Protein AF-A0A9E1FCT4-F1 (afdb_monomer_lite)

Radius of gyration: 14.44 Å; chains: 1; bounding box: 30×39×34 Å

Secondary structure (DSSP, 8-state):
-----S-----GGGS-HHHHHHHHHHHHHHHHHHHHHTTSS-HHHHHHHHHHHHHHTT----

Foldseek 3Di:
DDDPPDDPPVPCVPDDPVRVLVVVLVVVLVVLVVCVVVVVDDPVRSVVVNVVSCVVSVVPDD

Structure (mmCIF, N/CA/C/O backbone):
data_AF-A0A9E1FCT4-F1
#
_entry.id   AF-A0A9E1FCT4-F1
#
loop_
_atom_site.group_PDB
_atom_site.id
_atom_site.type_symbol
_atom_site.label_atom_id
_atom_site.label_alt_id
_atom_site.label_comp_id
_atom_site.label_asym_id
_atom_site.label_entity_id
_atom_site.label_seq_id
_atom_site.pdbx_PDB_ins_code
_atom_site.Cartn_x
_atom_site.Cartn_y
_atom_site.Cartn_z
_atom_site.occupancy
_atom_site.B_iso_or_equiv
_atom_site.aut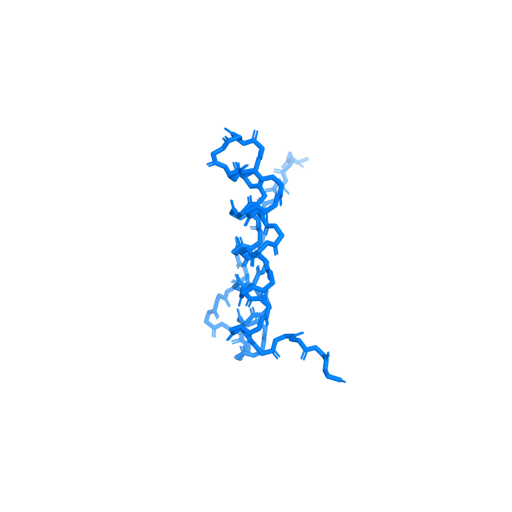h_seq_id
_atom_site.auth_comp_id
_atom_site.auth_asym_id
_atom_site.auth_atom_id
_atom_site.pdbx_PDB_model_num
ATOM 1 N N . MET A 1 1 ? -8.381 29.920 -11.111 1.00 38.22 1 MET A N 1
ATOM 2 C CA . MET A 1 1 ? -8.860 28.729 -11.839 1.00 38.22 1 MET A CA 1
ATOM 3 C C . MET A 1 1 ? -8.654 27.548 -10.918 1.00 38.22 1 MET A C 1
ATOM 5 O O . MET A 1 1 ? -7.546 27.344 -10.443 1.00 38.22 1 MET A O 1
ATOM 9 N N . THR A 1 2 ? -9.768 26.945 -10.536 1.00 41.69 2 THR A N 1
ATOM 10 C CA . THR A 1 2 ? -9.962 26.050 -9.397 1.00 41.69 2 THR A CA 1
ATOM 11 C C . THR A 1 2 ? -9.203 24.731 -9.557 1.00 41.69 2 THR A C 1
ATOM 13 O O . THR A 1 2 ? -9.159 24.172 -10.647 1.00 41.69 2 THR A O 1
ATOM 16 N N . GLU A 1 3 ? -8.581 24.307 -8.456 1.00 50.88 3 GLU A N 1
ATOM 17 C CA . GLU A 1 3 ? -8.154 22.955 -8.067 1.00 50.88 3 GLU A CA 1
ATOM 18 C C . GLU A 1 3 ? -8.049 21.884 -9.166 1.00 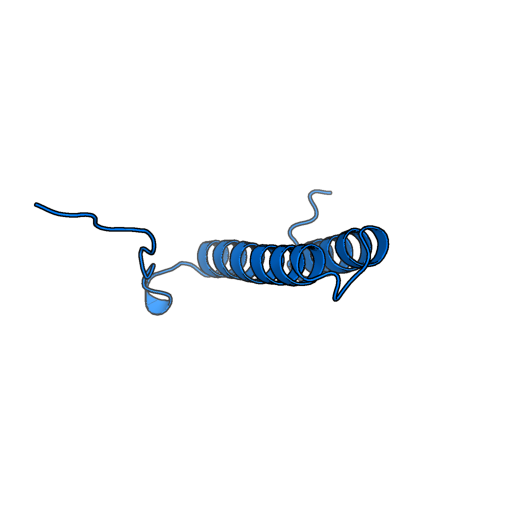50.88 3 GLU A C 1
ATOM 20 O O . GLU A 1 3 ? -9.021 21.223 -9.513 1.00 50.88 3 GLU A O 1
ATOM 25 N N . HIS A 1 4 ? -6.821 21.585 -9.598 1.00 48.81 4 HIS A N 1
ATOM 26 C CA . HIS A 1 4 ? -6.496 20.251 -10.110 1.00 48.81 4 HIS A CA 1
ATOM 27 C C . HIS A 1 4 ? -6.004 19.408 -8.928 1.00 48.81 4 HIS A C 1
ATOM 29 O O . HIS A 1 4 ? -4.806 19.231 -8.703 1.00 48.81 4 HIS A O 1
ATOM 35 N N . MET A 1 5 ? -6.958 18.947 -8.117 1.00 44.75 5 MET A N 1
ATOM 36 C CA . MET A 1 5 ? -6.724 17.899 -7.130 1.00 44.75 5 MET A CA 1
ATOM 37 C C . MET A 1 5 ? -6.256 16.618 -7.837 1.00 44.75 5 MET A C 1
ATOM 39 O O . MET A 1 5 ? -6.933 16.095 -8.712 1.00 44.75 5 MET A O 1
ATOM 43 N N . CYS A 1 6 ? -5.079 16.144 -7.420 1.00 48.72 6 CYS A N 1
ATOM 44 C CA . CYS A 1 6 ? -4.629 14.752 -7.369 1.00 48.72 6 CYS A CA 1
ATOM 45 C C . CYS A 1 6 ? -5.292 13.756 -8.332 1.00 48.72 6 CYS A C 1
ATOM 47 O O . CYS A 1 6 ? -6.257 13.108 -7.957 1.00 48.72 6 CYS A O 1
ATOM 49 N N . THR A 1 7 ? -4.664 13.523 -9.481 1.00 48.16 7 THR A N 1
ATOM 50 C CA . THR A 1 7 ? -4.111 12.214 -9.879 1.00 48.16 7 THR A CA 1
ATOM 51 C C . THR A 1 7 ? -3.594 12.383 -11.293 1.00 48.16 7 THR A C 1
ATOM 53 O O . THR A 1 7 ? -4.373 12.393 -12.239 1.00 48.16 7 THR A O 1
ATOM 56 N N . GLN A 1 8 ? -2.277 12.520 -11.457 1.00 50.94 8 GLN A N 1
ATOM 57 C CA . GLN A 1 8 ? -1.692 12.219 -12.755 1.00 50.94 8 GLN A CA 1
ATOM 58 C C . GLN A 1 8 ? -2.023 10.750 -13.022 1.00 50.94 8 GLN A C 1
ATOM 60 O O . GLN A 1 8 ? -1.490 9.855 -12.360 1.00 50.94 8 GLN A O 1
ATOM 65 N N . GLU A 1 9 ? -2.955 10.502 -13.937 1.00 56.59 9 GLU A N 1
ATOM 66 C CA . GLU A 1 9 ? -3.064 9.232 -14.637 1.00 56.59 9 GLU A CA 1
ATOM 67 C C . GLU A 1 9 ? -1.762 9.077 -15.415 1.00 56.59 9 GLU A C 1
ATOM 69 O O . GLU A 1 9 ? -1.667 9.404 -16.591 1.00 56.59 9 GLU A O 1
ATOM 74 N N . ILE A 1 10 ? -0.699 8.693 -14.707 1.00 63.19 10 ILE A N 1
ATOM 75 C CA . ILE A 1 10 ? 0.571 8.355 -15.320 1.00 63.19 10 ILE A CA 1
ATOM 76 C C . ILE A 1 10 ? 0.216 7.269 -16.324 1.00 63.19 10 ILE A C 1
ATOM 78 O O . ILE A 1 10 ? -0.275 6.210 -15.918 1.00 63.19 10 ILE A O 1
ATOM 82 N N . GLU A 1 11 ? 0.369 7.589 -17.609 1.00 71.38 11 GLU A N 1
ATOM 83 C CA . GLU A 1 11 ? -0.027 6.731 -18.715 1.00 71.38 11 GLU A CA 1
ATOM 84 C C . GLU A 1 11 ? 0.677 5.399 -18.533 1.00 71.38 11 GLU A C 1
ATOM 86 O O . GLU A 1 11 ? 1.870 5.267 -18.804 1.00 71.38 11 GLU A O 1
ATOM 91 N N . TRP A 1 12 ? -0.064 4.427 -17.998 1.00 73.12 12 TRP A N 1
ATOM 92 C CA . TRP A 1 12 ? 0.487 3.140 -17.611 1.00 73.12 12 TRP A CA 1
ATOM 93 C C . TRP A 1 12 ? 1.227 2.528 -18.791 1.00 73.12 12 TRP A C 1
ATOM 95 O O . TRP A 1 12 ? 2.315 2.008 -18.616 1.00 73.12 12 TRP A O 1
ATOM 105 N N . ASP A 1 13 ? 0.700 2.688 -20.001 1.00 73.88 13 ASP A N 1
ATOM 106 C CA . ASP A 1 13 ? 1.312 2.209 -21.234 1.00 73.88 13 ASP A CA 1
ATOM 107 C C . ASP A 1 13 ? 2.685 2.823 -21.547 1.00 73.88 13 ASP A C 1
ATOM 109 O O . ASP A 1 13 ? 3.555 2.116 -22.052 1.00 73.88 13 ASP A O 1
ATOM 113 N N . LYS A 1 14 ? 2.924 4.085 -21.170 1.00 80.31 14 LYS A N 1
ATOM 114 C CA . LYS A 1 14 ? 4.187 4.803 -21.417 1.00 80.31 14 LYS A CA 1
ATOM 115 C C . LYS A 1 14 ? 5.273 4.520 -20.384 1.00 80.31 14 LYS A C 1
ATOM 117 O O . LYS A 1 14 ? 6.427 4.865 -20.616 1.00 80.31 14 LYS A O 1
ATOM 122 N N . LEU A 1 15 ? 4.920 3.911 -19.254 1.00 80.44 15 LEU A N 1
ATOM 123 C CA . LEU A 1 15 ? 5.877 3.604 -18.200 1.00 80.44 15 LEU A CA 1
ATOM 124 C C . LEU A 1 15 ? 6.765 2.417 -18.567 1.00 80.44 15 LEU A C 1
ATOM 126 O O . LEU A 1 15 ? 6.290 1.372 -19.038 1.00 80.44 15 LEU A O 1
ATOM 130 N N . SER A 1 16 ? 8.045 2.545 -18.230 1.00 83.81 16 SE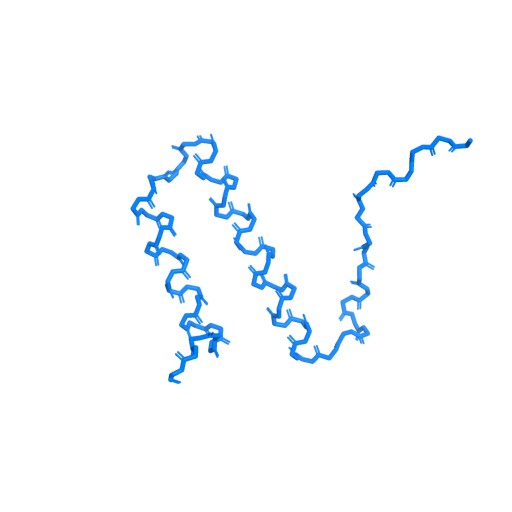R A N 1
ATOM 131 C CA . SER A 1 16 ? 8.987 1.431 -18.281 1.00 83.81 16 SER A CA 1
ATOM 132 C C . SER A 1 16 ? 8.565 0.319 -17.309 1.00 83.81 16 SER A C 1
ATOM 134 O O . SER A 1 16 ? 7.868 0.582 -16.324 1.00 83.81 16 SER A O 1
ATOM 136 N N . PRO A 1 17 ? 8.987 -0.939 -17.525 1.00 82.69 17 PRO A N 1
ATOM 137 C CA . PRO A 1 17 ? 8.665 -2.049 -16.624 1.00 82.69 17 PRO A CA 1
ATOM 138 C C . PRO A 1 17 ? 9.016 -1.773 -15.152 1.00 82.69 17 PRO A C 1
ATOM 140 O O . PRO A 1 17 ? 8.275 -2.169 -14.251 1.00 82.69 17 PRO A O 1
ATOM 143 N N . GLU A 1 18 ? 10.112 -1.055 -14.904 1.00 83.19 18 GLU A N 1
ATOM 144 C CA . GLU A 1 18 ? 10.549 -0.644 -13.565 1.00 83.19 18 GLU A CA 1
ATOM 145 C C . GLU A 1 18 ? 9.619 0.411 -12.951 1.00 83.19 18 GLU A C 1
ATOM 147 O O . GLU A 1 18 ? 9.181 0.274 -11.809 1.00 83.19 18 GLU A O 1
ATOM 152 N N . GLU A 1 19 ? 9.227 1.420 -13.728 1.00 83.94 19 GLU A N 1
ATOM 153 C CA . GLU A 1 19 ? 8.286 2.455 -13.291 1.00 83.94 19 GLU A CA 1
ATOM 154 C C . GLU A 1 19 ? 6.889 1.878 -13.037 1.00 83.94 19 GLU A C 1
ATOM 156 O O . GLU A 1 19 ? 6.252 2.218 -12.038 1.00 83.94 19 GLU A O 1
ATOM 161 N N . LYS A 1 20 ? 6.435 0.941 -13.883 1.00 86.31 20 LYS A N 1
ATOM 162 C CA . LYS A 1 20 ? 5.202 0.163 -13.670 1.00 86.31 20 LYS A CA 1
ATOM 163 C C . LYS A 1 20 ? 5.260 -0.601 -12.357 1.00 86.31 20 LYS A C 1
ATOM 165 O O . LYS A 1 20 ? 4.290 -0.582 -11.601 1.00 86.31 20 LYS A O 1
ATOM 170 N N . LYS A 1 21 ? 6.390 -1.247 -12.057 1.00 85.81 21 LYS A N 1
ATOM 171 C CA . LYS A 1 21 ? 6.606 -1.940 -10.781 1.00 85.81 21 LYS A CA 1
ATOM 172 C C . LYS A 1 21 ? 6.501 -0.983 -9.595 1.00 85.81 21 LYS A C 1
ATOM 174 O O . LYS A 1 21 ? 5.773 -1.283 -8.651 1.00 85.81 21 LYS A O 1
ATOM 179 N N . THR A 1 22 ? 7.161 0.171 -9.651 1.00 85.06 22 THR A N 1
ATOM 180 C CA . THR A 1 22 ? 7.104 1.189 -8.587 1.00 85.06 22 THR A CA 1
ATOM 181 C C . THR A 1 22 ? 5.687 1.724 -8.395 1.00 85.06 22 THR A C 1
ATOM 183 O O . THR A 1 22 ? 5.181 1.772 -7.276 1.00 85.06 22 THR A O 1
ATOM 186 N N . GLN A 1 23 ? 4.996 2.051 -9.483 1.00 86.69 23 GLN A N 1
ATOM 187 C CA . GLN A 1 23 ? 3.610 2.516 -9.458 1.00 86.69 23 GLN A CA 1
ATOM 188 C C . GLN A 1 23 ? 2.643 1.462 -8.917 1.00 86.69 23 GLN A C 1
ATOM 190 O O . GLN A 1 23 ? 1.753 1.777 -8.124 1.00 86.69 23 GLN A O 1
ATOM 195 N N . LEU A 1 24 ? 2.824 0.197 -9.304 1.00 87.31 24 LEU A N 1
ATOM 196 C CA . LEU A 1 24 ? 2.042 -0.914 -8.771 1.00 87.31 24 LEU A CA 1
ATOM 197 C C . LEU A 1 24 ? 2.277 -1.083 -7.273 1.00 87.31 24 LEU A C 1
ATOM 199 O O . LEU A 1 24 ? 1.318 -1.242 -6.522 1.00 87.31 24 LEU A O 1
ATOM 203 N N . TYR A 1 25 ? 3.536 -1.004 -6.839 1.00 87.75 25 TYR A N 1
ATOM 204 C CA . TYR A 1 25 ? 3.907 -1.082 -5.432 1.00 87.75 25 TYR A CA 1
ATOM 205 C C . TYR A 1 25 ? 3.256 0.042 -4.618 1.00 87.75 25 TYR A C 1
ATOM 207 O O . TYR A 1 25 ? 2.625 -0.228 -3.599 1.00 87.75 25 TYR A O 1
ATOM 215 N N . LEU A 1 26 ? 3.316 1.285 -5.100 1.00 87.38 26 LEU A N 1
ATOM 216 C CA . LEU A 1 26 ? 2.672 2.428 -4.448 1.00 87.38 26 LEU A CA 1
ATOM 217 C C . LEU A 1 26 ? 1.147 2.271 -4.371 1.00 87.38 26 LEU A C 1
ATOM 219 O O . LEU A 1 26 ? 0.559 2.536 -3.323 1.00 87.38 26 LEU A O 1
ATOM 223 N N . ARG A 1 27 ? 0.498 1.792 -5.441 1.00 89.19 27 ARG A N 1
ATOM 224 C CA . ARG A 1 27 ? -0.951 1.516 -5.447 1.00 89.19 27 ARG A CA 1
ATOM 225 C C . ARG A 1 27 ? -1.336 0.431 -4.441 1.00 89.19 27 ARG A C 1
ATOM 227 O O . ARG A 1 27 ? -2.298 0.608 -3.697 1.00 89.19 27 ARG A O 1
ATOM 234 N N . GLN A 1 28 ? -0.581 -0.663 -4.395 1.00 90.06 28 GLN A N 1
ATOM 235 C CA . GLN A 1 28 ? -0.792 -1.768 -3.454 1.00 90.06 28 GLN A CA 1
ATOM 236 C C . GLN A 1 28 ? -0.559 -1.316 -2.005 1.00 90.06 28 GLN A C 1
ATOM 238 O O . GLN A 1 28 ? -1.388 -1.583 -1.138 1.00 90.06 28 GLN A O 1
ATOM 243 N N . LYS A 1 29 ? 0.510 -0.551 -1.746 1.00 89.31 29 LYS A N 1
ATOM 244 C CA . LYS A 1 29 ? 0.781 0.042 -0.431 1.00 89.31 29 LYS A CA 1
ATOM 245 C C . LYS A 1 29 ? -0.371 0.942 0.018 1.00 89.31 29 LYS A C 1
ATOM 247 O O . LYS A 1 29 ? -0.884 0.752 1.115 1.00 89.31 29 LYS A O 1
ATOM 252 N N . LYS A 1 30 ? -0.843 1.841 -0.850 1.00 90.56 30 LYS A N 1
ATOM 253 C CA . LYS A 1 30 ? -1.972 2.734 -0.547 1.00 90.56 30 LYS A CA 1
ATOM 254 C C . LYS A 1 30 ? -3.265 1.965 -0.253 1.00 90.56 30 LYS A C 1
ATOM 256 O O . LYS A 1 30 ? -4.058 2.374 0.596 1.00 90.56 30 LYS A O 1
ATOM 261 N N . MET A 1 31 ? -3.483 0.835 -0.926 1.00 90.94 31 MET A N 1
ATOM 262 C CA . MET A 1 31 ? -4.607 -0.061 -0.646 1.00 90.94 31 MET A CA 1
ATOM 263 C C . MET A 1 31 ? -4.493 -0.693 0.748 1.00 90.94 31 MET A C 1
ATOM 265 O O . MET A 1 31 ? -5.459 -0.660 1.508 1.00 90.94 31 MET A O 1
ATOM 269 N N . LEU A 1 32 ? -3.308 -1.194 1.113 1.00 90.81 32 LEU A N 1
ATOM 270 C CA . LEU A 1 32 ? -3.031 -1.715 2.455 1.00 90.81 32 LEU A CA 1
ATOM 271 C C . LEU A 1 32 ? -3.202 -0.629 3.531 1.00 90.81 32 LEU A C 1
ATOM 273 O O . LEU A 1 32 ? -3.808 -0.891 4.567 1.00 90.81 32 LEU A O 1
ATOM 277 N N . GLU A 1 33 ? -2.743 0.599 3.274 1.00 91.00 33 GLU A N 1
ATOM 278 C CA . GLU A 1 33 ? -2.948 1.752 4.165 1.00 91.00 33 GLU A CA 1
ATOM 279 C C . GLU A 1 33 ? -4.440 2.066 4.337 1.00 91.00 33 GLU A C 1
ATOM 281 O O . GLU A 1 33 ? -4.898 2.287 5.454 1.00 91.00 33 GLU A O 1
ATOM 286 N N . THR A 1 34 ? -5.227 1.990 3.260 1.00 93.50 34 THR A N 1
ATOM 287 C CA . THR A 1 34 ? -6.687 2.175 3.320 1.00 93.50 34 THR A CA 1
ATOM 288 C C . THR A 1 34 ? -7.359 1.077 4.147 1.00 93.50 34 THR A C 1
ATOM 290 O O . THR A 1 34 ? -8.282 1.352 4.913 1.00 93.50 34 THR A O 1
ATOM 293 N N . PHE A 1 35 ? -6.916 -0.177 4.024 1.00 92.56 35 PHE A N 1
ATOM 294 C CA . PHE A 1 35 ? -7.428 -1.266 4.858 1.00 92.56 35 PHE A CA 1
ATOM 295 C C . PHE A 1 35 ? -7.058 -1.088 6.330 1.00 92.56 35 PHE A C 1
ATOM 297 O O . PHE A 1 35 ? -7.879 -1.393 7.195 1.00 92.56 35 PHE A O 1
ATOM 304 N N . LEU A 1 36 ? -5.868 -0.563 6.620 1.00 91.56 36 LEU A N 1
ATOM 305 C CA . LEU A 1 36 ? -5.455 -0.234 7.981 1.00 91.56 36 LEU A CA 1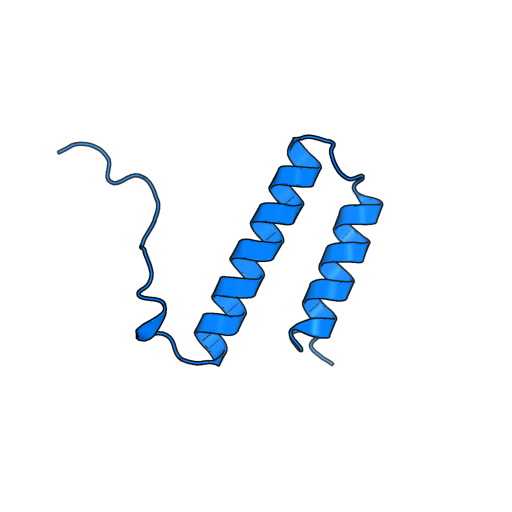
ATOM 306 C C . LEU A 1 36 ? -6.300 0.912 8.557 1.00 91.56 36 LEU A C 1
ATOM 308 O O . LEU A 1 36 ? -6.802 0.800 9.675 1.00 91.56 36 LEU A O 1
ATOM 312 N N . GLU A 1 37 ? -6.523 1.977 7.782 1.00 93.88 37 GLU A N 1
ATOM 313 C CA . GLU A 1 37 ? -7.357 3.123 8.170 1.00 93.88 37 GLU A CA 1
ATOM 314 C C . GLU A 1 37 ? -8.802 2.698 8.453 1.00 93.88 37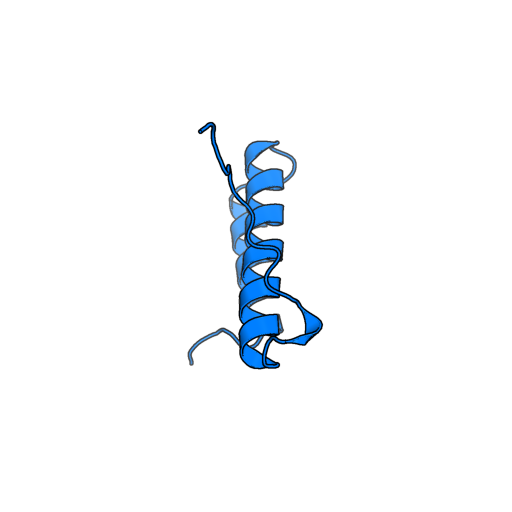 GLU A C 1
ATOM 316 O O . GLU A 1 37 ? -9.387 3.062 9.475 1.00 93.88 37 GLU A O 1
ATOM 321 N N . LYS A 1 38 ? -9.356 1.833 7.598 1.00 94.44 38 LYS A N 1
ATOM 322 C CA . LYS A 1 38 ? -10.688 1.242 7.781 1.00 94.44 38 LYS A CA 1
ATOM 323 C C . LYS A 1 38 ? -10.742 0.170 8.873 1.00 94.44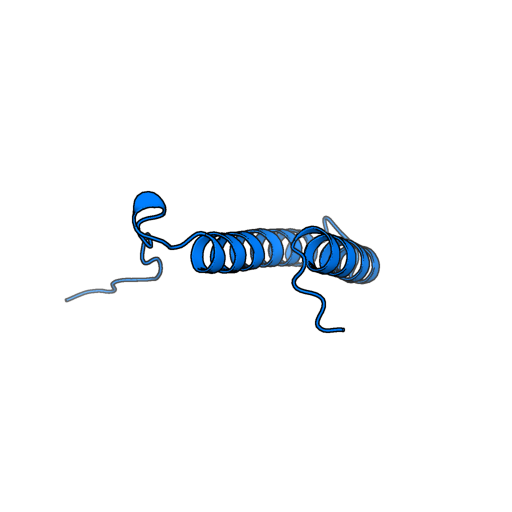 38 LYS A C 1
ATOM 325 O O . LYS A 1 38 ? -11.807 -0.408 9.083 1.00 94.44 38 LYS A O 1
ATOM 330 N N . LYS A 1 39 ? -9.625 -0.118 9.554 1.00 91.44 39 LYS A N 1
ATOM 331 C CA . LYS A 1 39 ? -9.476 -1.203 10.541 1.00 91.44 39 LYS A CA 1
ATOM 332 C C . LYS A 1 39 ? -9.876 -2.585 9.999 1.00 91.44 39 LYS A C 1
ATOM 334 O O . LYS A 1 39 ? -10.245 -3.468 10.767 1.00 91.44 39 LYS A O 1
ATOM 339 N N . ALA A 1 40 ? -9.799 -2.774 8.682 1.00 93.81 40 ALA A N 1
ATOM 340 C CA . ALA A 1 40 ? -10.023 -4.057 8.021 1.00 93.81 40 ALA A CA 1
ATOM 341 C C . ALA A 1 40 ? -8.839 -5.017 8.227 1.00 93.81 40 ALA A C 1
ATOM 343 O O . ALA A 1 40 ? -9.019 -6.231 8.203 1.00 93.81 40 ALA A O 1
ATOM 344 N N . ILE A 1 41 ? -7.638 -4.470 8.455 1.00 92.12 41 ILE A N 1
ATOM 345 C CA . ILE A 1 41 ? -6.437 -5.214 8.846 1.00 92.12 41 ILE A CA 1
ATOM 346 C C . ILE A 1 41 ? -5.784 -4.564 10.072 1.00 92.12 41 ILE A C 1
ATOM 348 O O . ILE A 1 41 ? -5.853 -3.349 10.258 1.00 92.12 41 ILE A O 1
ATOM 352 N N . SER A 1 42 ? -5.124 -5.371 10.901 1.00 92.19 42 SER A N 1
ATOM 353 C CA . SER A 1 42 ? -4.298 -4.891 12.017 1.00 92.19 42 SER A CA 1
ATOM 354 C C . SER A 1 42 ? -2.947 -4.365 11.523 1.00 92.19 42 SER A C 1
ATOM 356 O O . SER A 1 42 ? -2.474 -4.774 10.464 1.00 92.19 42 SER A O 1
ATOM 358 N N . LYS A 1 43 ? -2.268 -3.529 12.321 1.00 89.38 43 LYS A N 1
ATOM 359 C CA . LYS A 1 43 ? -0.919 -3.023 11.996 1.00 89.38 43 LYS A CA 1
ATOM 360 C C . LYS A 1 43 ? 0.080 -4.152 11.697 1.00 89.38 43 LYS A C 1
ATOM 362 O O . LYS A 1 43 ? 0.807 -4.074 10.719 1.00 89.38 43 LYS A O 1
ATOM 367 N N . GLU A 1 44 ? 0.025 -5.243 12.457 1.00 92.56 44 GLU A N 1
ATOM 368 C CA . GLU A 1 44 ? 0.858 -6.429 12.223 1.00 92.56 44 GLU A CA 1
ATOM 369 C C . GLU A 1 44 ? 0.560 -7.107 10.870 1.00 92.56 44 GLU A C 1
ATOM 371 O O . GLU A 1 44 ? 1.469 -7.517 10.152 1.00 92.56 44 GLU A O 1
ATOM 376 N N . GLN A 1 45 ? -0.716 -7.169 10.472 1.00 91.44 45 GLN A N 1
ATOM 377 C CA . GLN A 1 45 ? -1.126 -7.703 9.167 1.00 91.44 45 GLN A CA 1
ATOM 378 C C . GLN A 1 45 ? -0.715 -6.776 8.019 1.00 91.44 45 GLN A C 1
ATOM 380 O O . GLN A 1 45 ? -0.333 -7.257 6.952 1.00 91.44 45 GLN A O 1
ATOM 385 N N . PHE A 1 46 ? -0.754 -5.461 8.244 1.00 91.88 46 PHE A N 1
ATOM 386 C CA . PHE A 1 46 ? -0.219 -4.468 7.319 1.00 91.88 46 PHE A CA 1
ATOM 387 C C . PHE A 1 46 ? 1.286 -4.666 7.112 1.00 91.88 46 PHE A C 1
ATOM 389 O O . PHE A 1 46 ? 1.717 -4.788 5.970 1.00 91.88 46 PHE A O 1
ATOM 396 N N . GLU A 1 47 ? 2.074 -4.762 8.185 1.00 90.06 47 GLU A N 1
ATOM 397 C CA . GLU A 1 47 ? 3.529 -4.951 8.105 1.00 90.06 47 GLU A CA 1
ATOM 398 C C . GLU A 1 47 ? 3.896 -6.279 7.437 1.00 90.06 47 GLU A C 1
ATOM 400 O O . GLU A 1 47 ? 4.753 -6.303 6.553 1.00 90.06 47 GLU A O 1
ATOM 405 N N . LYS A 1 48 ? 3.191 -7.365 7.779 1.00 91.44 48 LYS A N 1
ATOM 406 C CA . LYS A 1 48 ? 3.372 -8.669 7.131 1.00 91.44 48 LYS A CA 1
ATOM 407 C C . LYS A 1 48 ? 3.065 -8.604 5.634 1.00 91.44 48 LYS A C 1
ATOM 409 O O . LYS A 1 48 ? 3.898 -8.996 4.825 1.00 91.44 48 LYS A O 1
ATOM 414 N N . SER A 1 49 ? 1.907 -8.054 5.264 1.00 89.88 49 SER A N 1
ATOM 415 C CA . SER A 1 49 ? 1.491 -7.931 3.859 1.00 89.88 49 SER A CA 1
ATOM 416 C C . SER A 1 49 ? 2.406 -7.000 3.064 1.00 89.88 49 SER A C 1
ATOM 418 O O . SER A 1 49 ? 2.678 -7.256 1.894 1.00 89.88 49 SER A O 1
ATOM 420 N N . LEU A 1 50 ? 2.901 -5.926 3.685 1.00 89.19 50 LEU A N 1
ATOM 421 C CA . LEU A 1 50 ? 3.846 -4.997 3.069 1.00 89.19 50 LEU A CA 1
ATOM 422 C C . LEU A 1 50 ? 5.215 -5.655 2.853 1.00 89.19 50 LEU A C 1
ATOM 424 O O . LEU A 1 50 ? 5.831 -5.452 1.805 1.00 89.19 50 LEU A O 1
ATOM 428 N N . GLY A 1 51 ? 5.676 -6.465 3.810 1.00 88.94 51 GLY A N 1
ATOM 429 C CA . GLY A 1 51 ? 6.892 -7.268 3.683 1.00 88.94 51 GLY A CA 1
ATOM 430 C C . GLY A 1 51 ? 6.802 -8.268 2.531 1.00 88.94 51 GLY A C 1
ATOM 431 O O . GLY A 1 51 ? 7.661 -8.257 1.650 1.00 88.94 51 GLY A O 1
ATOM 432 N N . ASP A 1 52 ? 5.720 -9.050 2.487 1.00 89.56 52 ASP A N 1
ATOM 433 C CA . ASP A 1 52 ? 5.412 -9.988 1.397 1.00 89.56 52 ASP A CA 1
ATOM 434 C C . ASP A 1 52 ? 5.342 -9.275 0.037 1.00 89.56 52 ASP A C 1
ATOM 436 O O . ASP A 1 52 ? 5.935 -9.718 -0.947 1.00 89.56 52 ASP A O 1
ATOM 440 N N . LEU A 1 53 ? 4.664 -8.123 -0.028 1.00 89.00 53 LEU A N 1
ATOM 441 C CA . LEU A 1 53 ? 4.570 -7.305 -1.239 1.00 89.00 53 LEU A CA 1
ATOM 442 C C . LEU A 1 53 ? 5.955 -6.834 -1.711 1.00 89.00 53 LEU A C 1
ATOM 444 O O . LEU A 1 53 ? 6.251 -6.888 -2.905 1.00 89.00 53 LEU A O 1
ATOM 448 N N . THR A 1 54 ? 6.803 -6.379 -0.788 1.00 87.25 54 THR A N 1
ATOM 449 C CA . THR A 1 54 ? 8.160 -5.890 -1.086 1.00 87.25 54 THR A CA 1
ATOM 450 C C . THR A 1 54 ? 9.052 -7.013 -1.614 1.00 87.25 54 THR A C 1
ATOM 452 O O . THR A 1 54 ? 9.768 -6.824 -2.601 1.00 87.25 54 THR A O 1
ATOM 455 N N . GLU A 1 55 ? 8.971 -8.195 -1.001 1.00 87.50 55 GLU A N 1
ATOM 456 C CA . GLU A 1 55 ? 9.701 -9.392 -1.425 1.00 87.50 55 GLU A CA 1
ATOM 457 C C . GLU A 1 55 ? 9.231 -9.872 -2.804 1.00 87.50 55 GLU A C 1
ATOM 459 O O . GLU A 1 55 ? 10.041 -10.037 -3.717 1.00 87.50 55 GLU A O 1
ATOM 464 N N . LYS A 1 56 ? 7.914 -9.983 -3.007 1.00 85.44 56 LYS A N 1
ATOM 465 C CA . LYS A 1 56 ? 7.307 -10.447 -4.263 1.00 85.44 56 LYS A CA 1
ATOM 466 C C . LYS A 1 56 ? 7.579 -9.516 -5.443 1.00 85.44 56 LYS A C 1
ATOM 468 O O . LYS A 1 56 ? 7.693 -9.968 -6.581 1.00 85.44 56 LYS A O 1
ATOM 473 N N . MET A 1 57 ? 7.700 -8.214 -5.188 1.00 83.19 57 MET A N 1
ATOM 474 C CA . MET A 1 57 ? 8.054 -7.227 -6.214 1.00 83.19 57 MET A CA 1
ATOM 475 C C . MET A 1 57 ? 9.562 -7.192 -6.512 1.00 83.19 57 MET A C 1
ATOM 477 O O . MET A 1 57 ? 9.974 -6.547 -7.484 1.00 83.19 57 MET A O 1
ATOM 481 N N . GLY A 1 58 ? 10.379 -7.907 -5.729 1.00 77.75 58 GLY A N 1
ATOM 482 C CA . GLY A 1 58 ? 11.840 -7.875 -5.820 1.00 77.75 58 GLY A CA 1
ATOM 483 C C . GLY A 1 58 ? 12.420 -6.516 -5.426 1.00 77.75 58 GLY A C 1
ATOM 484 O O . GLY A 1 58 ? 13.480 -6.142 -5.909 1.00 77.75 58 GLY A O 1
ATOM 485 N N . MET A 1 59 ? 11.694 -5.756 -4.600 1.00 70.44 59 MET A N 1
ATOM 486 C CA . MET A 1 59 ? 12.084 -4.430 -4.101 1.00 70.44 59 MET A CA 1
ATOM 487 C C . MET A 1 59 ? 12.890 -4.525 -2.797 1.00 70.44 59 MET A C 1
ATOM 489 O O . MET A 1 59 ? 13.319 -3.509 -2.255 1.00 70.44 59 MET A O 1
ATOM 493 N N . ARG A 1 60 ? 13.082 -5.740 -2.264 1.00 66.56 60 ARG A N 1
ATOM 494 C CA . ARG A 1 60 ? 13.962 -5.984 -1.123 1.00 66.56 60 ARG A CA 1
ATOM 495 C C . ARG A 1 60 ? 15.400 -5.742 -1.580 1.00 66.56 60 ARG A C 1
ATOM 497 O O . ARG A 1 60 ? 15.968 -6.566 -2.290 1.00 66.56 60 ARG A O 1
ATOM 504 N N . GLN A 1 61 ? 15.960 -4.601 -1.187 1.00 57.44 61 GLN A N 1
ATOM 505 C CA . GLN A 1 61 ? 17.397 -4.371 -1.292 1.00 57.44 61 GLN A CA 1
ATOM 506 C C . GLN A 1 61 ? 18.095 -5.410 -0.404 1.00 57.44 61 GLN A C 1
ATOM 508 O O . GLN A 1 61 ? 17.760 -5.529 0.776 1.00 57.44 61 GLN A O 1
ATOM 513 N N . HIS A 1 62 ? 18.961 -6.219 -1.010 1.00 48.34 62 HIS A N 1
ATOM 514 C CA . HIS A 1 62 ? 19.831 -7.172 -0.325 1.00 48.34 62 HIS A CA 1
ATOM 515 C C . HIS A 1 62 ? 21.130 -6.483 0.099 1.00 48.34 62 HIS A C 1
ATOM 517 O O . HIS A 1 62 ? 21.538 -5.533 -0.608 1.00 48.34 62 HIS A O 1
#

Sequence (62 aa):
MTEHMCTQEIEWDKLSPEEKKTQLYLRQKKMLETFLEKKAISKEQFEKSLGDLTEKMGMRQH

pLDDT: mean 79.61, std 15.97, range [38.22, 94.44]